Protein AF-I1JFE4-F1 (afdb_monomer)

Secondary structure (DSSP, 8-state):
--SSHHHHHHHHHHHHHTTSB-HHHHHHHTT--TTSTTHHHHHHHHHHHHHHHHHHHHHHHHSSSS--HHHHHHHHHHHHHHHHHTTBHHHHHHHHHHHHHHHTT-HHHHHHHHHHHHHHHHHHHHHHHHHHHHHHHHHHTTPPP---

Structure (mmCIF, N/CA/C/O backbone):
data_AF-I1JFE4-F1
#
_entry.id   AF-I1JFE4-F1
#
loop_
_atom_site.group_PDB
_atom_site.id
_atom_site.type_symbol
_atom_site.label_atom_id
_atom_site.label_alt_id
_atom_site.label_comp_id
_atom_site.label_asym_id
_atom_site.label_entity_id
_atom_site.label_seq_id
_atom_site.pdbx_PDB_ins_code
_atom_site.Cartn_x
_atom_site.Cartn_y
_atom_site.Cartn_z
_atom_site.occupancy
_atom_site.B_iso_or_equiv
_atom_site.auth_seq_id
_atom_site.auth_comp_id
_atom_site.auth_asym_id
_atom_site.auth_atom_id
_atom_site.pdbx_PDB_model_num
ATOM 1 N N . MET A 1 1 ? 28.550 -7.219 -22.363 1.00 41.41 1 MET A N 1
ATOM 2 C CA . MET A 1 1 ? 27.082 -7.027 -22.460 1.00 41.41 1 MET A CA 1
ATOM 3 C C . MET A 1 1 ? 26.222 -7.982 -21.613 1.00 41.41 1 MET A C 1
ATOM 5 O O . MET A 1 1 ? 25.053 -7.687 -21.451 1.00 41.41 1 MET A O 1
ATOM 9 N N . LEU A 1 2 ? 26.736 -9.070 -21.009 1.00 41.84 2 LEU A N 1
ATOM 10 C CA . LEU A 1 2 ? 25.898 -10.091 -20.328 1.00 41.84 2 LEU A CA 1
ATOM 11 C C . LEU A 1 2 ? 25.788 -9.992 -18.788 1.00 41.84 2 LEU A C 1
ATOM 13 O O . LEU A 1 2 ? 25.057 -10.773 -18.182 1.00 41.84 2 LEU A O 1
ATOM 17 N N . PHE A 1 3 ? 26.502 -9.071 -18.132 1.00 41.62 3 PHE A N 1
ATOM 18 C CA . PHE A 1 3 ? 26.581 -9.051 -16.660 1.00 41.62 3 PHE A CA 1
ATOM 19 C C . PHE A 1 3 ? 25.459 -8.260 -15.962 1.00 41.62 3 PHE A C 1
ATOM 21 O O . PHE A 1 3 ? 25.123 -8.562 -14.822 1.00 41.62 3 PHE A O 1
ATOM 28 N N . TRP A 1 4 ? 24.827 -7.298 -16.641 1.00 45.56 4 TRP A N 1
ATOM 29 C CA . TRP A 1 4 ? 23.886 -6.370 -15.997 1.00 45.56 4 TRP A CA 1
ATOM 30 C C . TRP A 1 4 ? 22.445 -6.914 -15.917 1.00 45.56 4 TRP A C 1
ATOM 32 O O . TRP A 1 4 ? 21.777 -6.731 -14.901 1.00 45.56 4 TRP A O 1
ATOM 42 N N . GLY A 1 5 ? 21.992 -7.690 -16.913 1.00 46.44 5 GLY A N 1
ATOM 43 C CA . GLY A 1 5 ? 20.639 -8.275 -16.933 1.00 46.44 5 GLY A CA 1
ATOM 44 C C . GLY A 1 5 ? 20.362 -9.302 -15.821 1.00 46.44 5 GLY A C 1
ATOM 45 O O . GLY A 1 5 ? 19.226 -9.436 -15.371 1.00 46.44 5 GLY A O 1
ATOM 46 N N . LYS A 1 6 ? 21.397 -9.983 -15.303 1.00 44.53 6 LYS A N 1
ATOM 47 C CA . LYS A 1 6 ? 21.260 -10.953 -14.196 1.00 44.53 6 LYS A CA 1
ATOM 48 C C . LYS A 1 6 ? 21.025 -10.292 -12.830 1.00 44.53 6 LYS A C 1
ATOM 50 O O . LYS A 1 6 ? 20.450 -10.924 -11.947 1.00 44.53 6 LYS A O 1
ATOM 55 N N . CYS A 1 7 ? 21.433 -9.035 -12.648 1.00 50.31 7 CYS A N 1
ATOM 56 C CA . CYS A 1 7 ? 21.334 -8.344 -11.358 1.00 50.31 7 CYS A CA 1
ATOM 57 C C . CYS A 1 7 ? 19.899 -7.858 -11.065 1.00 50.31 7 CYS A C 1
ATOM 59 O O . CYS A 1 7 ? 19.409 -7.960 -9.939 1.00 50.31 7 CYS A O 1
ATOM 61 N N . LEU A 1 8 ? 19.186 -7.416 -12.106 1.00 54.88 8 LEU A N 1
ATOM 62 C CA . LEU A 1 8 ? 17.813 -6.903 -12.026 1.00 54.88 8 LEU A CA 1
ATOM 63 C C . LEU A 1 8 ? 16.785 -8.000 -11.734 1.00 54.88 8 LEU A C 1
ATOM 65 O O . LEU A 1 8 ? 15.959 -7.851 -10.835 1.00 54.88 8 LEU A O 1
ATOM 69 N N . ILE A 1 9 ? 16.900 -9.138 -12.424 1.00 57.81 9 ILE A N 1
ATOM 70 C CA . ILE A 1 9 ? 16.081 -10.332 -12.166 1.00 57.81 9 ILE A CA 1
ATOM 71 C C . ILE A 1 9 ? 16.303 -10.827 -10.729 1.00 57.81 9 ILE A C 1
ATOM 73 O O . ILE A 1 9 ? 15.353 -11.222 -10.059 1.00 57.81 9 ILE A O 1
ATOM 77 N N . CYS A 1 10 ? 17.534 -10.743 -10.211 1.00 51.47 10 CYS A N 1
ATOM 78 C CA . CYS A 1 10 ? 17.839 -11.129 -8.835 1.00 51.47 10 CYS A CA 1
ATOM 79 C C . CYS A 1 10 ? 17.151 -10.210 -7.806 1.00 51.47 10 CYS A C 1
ATOM 81 O O . CYS A 1 10 ? 16.561 -10.705 -6.850 1.00 51.47 10 CYS A O 1
ATOM 83 N N . CYS A 1 11 ? 17.141 -8.888 -8.022 1.00 55.28 11 CYS A N 1
ATOM 84 C CA . CYS A 1 11 ? 16.453 -7.944 -7.130 1.00 55.28 11 CYS A CA 1
ATOM 85 C C . CYS A 1 11 ? 14.924 -8.113 -7.153 1.00 55.28 11 CYS A C 1
ATOM 87 O O . CYS A 1 11 ? 14.291 -8.110 -6.097 1.00 55.28 11 CYS A O 1
ATOM 89 N N . PHE A 1 12 ? 14.343 -8.350 -8.333 1.00 61.16 12 PHE A N 1
ATOM 90 C CA . PHE A 1 12 ? 12.925 -8.696 -8.486 1.00 61.16 12 PHE A CA 1
ATOM 91 C C . PHE A 1 12 ? 12.561 -9.996 -7.761 1.00 61.16 12 PHE A C 1
ATOM 93 O O . PHE A 1 12 ? 11.607 -10.039 -6.983 1.00 61.16 12 PHE A O 1
ATOM 100 N N . LEU A 1 13 ? 13.364 -11.047 -7.951 1.00 58.81 13 LEU A N 1
ATOM 101 C CA . LEU A 1 13 ? 13.190 -12.319 -7.251 1.00 58.81 13 LEU A CA 1
ATOM 102 C C . LEU A 1 13 ? 13.352 -12.164 -5.739 1.00 58.81 13 LEU A C 1
ATOM 104 O O . LEU A 1 13 ? 12.685 -12.871 -4.993 1.00 58.81 13 LEU A O 1
ATOM 108 N N . LEU A 1 14 ? 14.200 -11.252 -5.260 1.00 57.03 14 LEU A N 1
ATOM 109 C CA . LEU A 1 14 ? 14.344 -10.977 -3.830 1.00 57.03 14 LEU A CA 1
ATOM 110 C C . LEU A 1 14 ? 13.119 -10.257 -3.250 1.00 57.03 14 LEU A C 1
ATOM 112 O O . LEU A 1 14 ? 12.709 -10.599 -2.141 1.00 57.03 14 LEU A O 1
ATOM 116 N N . ALA A 1 15 ? 12.508 -9.318 -3.978 1.00 61.62 15 ALA A N 1
ATOM 117 C CA . ALA A 1 15 ? 11.255 -8.684 -3.558 1.00 61.62 15 ALA A CA 1
ATOM 118 C C . ALA A 1 15 ? 10.091 -9.694 -3.514 1.00 61.62 15 ALA A C 1
ATOM 120 O O . ALA A 1 15 ? 9.362 -9.740 -2.520 1.00 61.62 15 ALA A O 1
ATOM 121 N N . GLY A 1 16 ? 9.989 -10.564 -4.528 1.00 61.56 16 GLY A N 1
ATOM 122 C CA . GLY A 1 16 ? 9.018 -11.665 -4.567 1.00 61.56 16 GLY A CA 1
ATOM 123 C C . GLY A 1 16 ? 9.263 -12.725 -3.484 1.00 61.56 16 GLY A C 1
ATOM 124 O O . GLY A 1 16 ? 8.343 -13.106 -2.770 1.00 61.56 16 GLY A O 1
ATOM 125 N N . ARG A 1 17 ? 10.519 -13.144 -3.257 1.00 63.09 17 ARG A N 1
ATOM 126 C CA . ARG A 1 17 ? 10.883 -14.111 -2.196 1.00 63.09 17 ARG A CA 1
ATOM 127 C C . ARG A 1 17 ? 10.649 -13.575 -0.786 1.00 63.09 17 ARG A C 1
ATOM 129 O O . ARG A 1 17 ? 10.380 -14.359 0.116 1.00 63.09 17 ARG A O 1
ATOM 136 N N . LYS A 1 18 ? 10.756 -12.259 -0.583 1.00 77.31 18 LYS A N 1
ATOM 137 C CA . LYS A 1 18 ? 10.417 -11.599 0.690 1.00 77.31 18 LYS A CA 1
ATOM 138 C C . LYS A 1 18 ? 8.918 -11.286 0.826 1.00 77.31 18 LYS A C 1
ATOM 140 O O . LYS A 1 18 ? 8.514 -10.721 1.845 1.00 77.31 18 LYS A O 1
ATOM 145 N N . GLY A 1 19 ? 8.111 -11.638 -0.180 1.00 86.56 19 GLY A N 1
ATOM 146 C CA . GLY A 1 19 ? 6.657 -11.494 -0.185 1.00 86.56 19 GLY A CA 1
ATOM 147 C C . GLY A 1 19 ? 6.159 -10.051 -0.258 1.00 86.56 19 GLY A C 1
ATOM 148 O O . GLY A 1 19 ? 5.023 -9.792 0.122 1.00 86.56 19 GLY A O 1
ATOM 149 N N . PHE A 1 20 ? 6.992 -9.094 -0.679 1.00 90.44 20 PHE A N 1
ATOM 150 C CA . PHE A 1 20 ? 6.569 -7.691 -0.771 1.00 90.44 20 PHE A CA 1
ATOM 151 C C . PHE A 1 20 ? 5.596 -7.454 -1.922 1.00 90.44 20 PHE A C 1
ATOM 153 O O . PHE A 1 20 ? 4.659 -6.673 -1.771 1.00 90.44 20 PHE A O 1
ATOM 160 N N . LEU A 1 21 ? 5.839 -8.133 -3.042 1.00 92.81 21 LEU A N 1
ATOM 161 C CA . LEU A 1 21 ? 5.098 -7.990 -4.286 1.00 92.81 21 LEU A CA 1
ATOM 162 C C . LEU A 1 21 ? 4.441 -9.324 -4.647 1.00 92.81 21 LEU A C 1
ATOM 164 O O . LEU A 1 21 ? 5.092 -10.365 -4.535 1.00 92.81 21 LEU A O 1
ATOM 168 N N . ASP A 1 22 ? 3.175 -9.287 -5.057 1.00 92.75 22 ASP A N 1
ATOM 169 C CA . ASP A 1 22 ? 2.462 -10.426 -5.645 1.00 92.75 22 ASP A CA 1
ATOM 170 C C . ASP A 1 22 ? 2.330 -10.287 -7.175 1.00 92.75 22 ASP A C 1
ATOM 172 O O . ASP A 1 22 ? 2.853 -9.348 -7.785 1.00 92.75 22 ASP A O 1
ATOM 176 N N . ASP A 1 23 ? 1.643 -11.244 -7.804 1.00 90.94 23 ASP A N 1
ATOM 177 C CA . ASP A 1 23 ? 1.493 -11.332 -9.261 1.00 90.94 23 ASP A CA 1
ATOM 178 C C . ASP A 1 23 ? 0.850 -10.083 -9.887 1.00 90.94 23 ASP A C 1
ATOM 180 O O . ASP A 1 23 ? 1.039 -9.828 -11.081 1.00 90.94 23 ASP A O 1
ATOM 184 N N . GLN A 1 24 ? 0.130 -9.268 -9.104 1.00 94.06 24 GLN A N 1
ATOM 185 C CA . GLN A 1 24 ? -0.449 -8.024 -9.602 1.00 94.06 24 GLN A CA 1
ATOM 186 C C . GLN A 1 24 ? 0.633 -7.023 -10.022 1.00 94.06 24 GLN A C 1
ATOM 188 O O . GLN A 1 24 ? 0.431 -6.283 -10.985 1.00 94.06 24 GLN A O 1
ATOM 193 N N . PHE A 1 25 ? 1.806 -7.028 -9.380 1.00 91.62 25 PHE A N 1
ATOM 194 C CA . PHE A 1 25 ? 2.908 -6.164 -9.806 1.00 91.62 25 PHE A CA 1
ATOM 195 C C . PHE A 1 25 ? 3.409 -6.553 -11.200 1.00 91.62 25 PHE A C 1
ATOM 197 O O . PHE A 1 25 ? 3.622 -5.689 -12.046 1.00 91.62 25 PHE A O 1
ATOM 204 N N . SER A 1 26 ? 3.515 -7.853 -11.491 1.00 88.06 26 SER A N 1
ATOM 205 C CA . SER A 1 26 ? 3.868 -8.321 -12.836 1.00 88.06 26 SER A CA 1
ATOM 206 C C . SER A 1 26 ? 2.806 -7.958 -13.874 1.00 88.06 26 SER A C 1
ATOM 208 O O . SER A 1 26 ? 3.148 -7.685 -15.021 1.00 88.06 26 SER A O 1
ATOM 210 N N . GLN A 1 27 ? 1.525 -7.916 -13.499 1.00 89.44 27 GLN A N 1
ATOM 211 C CA . GLN A 1 27 ? 0.478 -7.402 -14.387 1.00 89.44 27 GLN A CA 1
ATOM 212 C C . GLN A 1 27 ? 0.632 -5.901 -14.642 1.00 89.44 27 GLN A C 1
ATOM 214 O O . GLN A 1 27 ? 0.536 -5.481 -15.791 1.00 89.44 27 GLN A O 1
ATOM 219 N N . LEU A 1 28 ? 0.934 -5.111 -13.606 1.00 90.62 28 LEU A N 1
ATOM 220 C CA . LEU A 1 28 ? 1.195 -3.675 -13.736 1.00 90.62 28 LEU A CA 1
ATOM 221 C C . LEU A 1 28 ? 2.366 -3.403 -14.691 1.00 90.62 28 LEU A C 1
ATOM 223 O O . LEU A 1 28 ? 2.281 -2.517 -15.534 1.00 90.62 28 LEU A O 1
ATOM 227 N N . GLN A 1 29 ? 3.433 -4.203 -14.614 1.00 87.19 29 GLN A N 1
ATOM 228 C CA . GLN A 1 29 ? 4.587 -4.075 -15.508 1.00 87.19 29 GLN A CA 1
ATOM 229 C C . GLN A 1 29 ? 4.255 -4.319 -16.981 1.00 87.19 29 GLN A C 1
ATOM 231 O O . GLN A 1 29 ? 4.855 -3.686 -17.841 1.00 87.19 29 GLN A O 1
ATOM 236 N N . LYS A 1 30 ? 3.301 -5.205 -17.282 1.00 86.94 30 LYS A N 1
ATOM 237 C CA . LYS A 1 30 ? 2.883 -5.500 -18.664 1.00 86.94 30 LYS A CA 1
ATOM 238 C C . LYS A 1 30 ? 2.129 -4.350 -19.331 1.00 86.94 30 LYS A C 1
ATOM 240 O O . LYS A 1 30 ? 1.945 -4.387 -20.540 1.00 86.94 30 LYS A O 1
ATOM 245 N N . LEU A 1 31 ? 1.667 -3.369 -18.555 1.00 89.81 31 LEU A N 1
ATOM 246 C CA . LEU A 1 31 ? 1.000 -2.177 -19.080 1.00 89.81 31 LEU A CA 1
ATOM 247 C C . LEU A 1 31 ? 1.992 -1.115 -19.567 1.00 89.81 31 LEU A C 1
ATOM 249 O O . LEU A 1 31 ? 1.584 -0.186 -20.251 1.00 89.81 31 LEU A O 1
ATOM 253 N N . GLN A 1 32 ? 3.271 -1.239 -19.209 1.00 86.31 32 GLN A N 1
ATOM 254 C CA . GLN A 1 32 ? 4.321 -0.342 -19.668 1.00 86.31 32 GLN A CA 1
ATOM 255 C C . GLN A 1 32 ? 4.853 -0.786 -21.033 1.00 86.31 32 GLN A C 1
ATOM 257 O O . GLN A 1 32 ? 5.240 -1.942 -21.210 1.00 86.31 32 GLN A O 1
ATOM 262 N N . ASP A 1 33 ? 4.954 0.159 -21.964 1.00 86.31 33 ASP A N 1
ATOM 263 C CA . ASP A 1 33 ? 5.504 -0.052 -23.304 1.00 86.31 33 ASP A CA 1
ATOM 264 C C . ASP A 1 33 ? 6.446 1.090 -23.733 1.00 86.31 33 ASP A C 1
ATOM 266 O O . ASP A 1 33 ? 6.791 1.972 -22.945 1.00 86.31 33 ASP A O 1
ATOM 270 N N . GLU A 1 34 ? 6.902 1.063 -24.989 1.00 84.88 34 GLU A N 1
ATOM 271 C CA . GLU A 1 34 ? 7.805 2.084 -25.539 1.00 84.88 34 GLU A CA 1
ATOM 272 C C . GLU A 1 34 ? 7.170 3.483 -25.608 1.00 84.88 34 GLU A C 1
ATOM 274 O O . GLU A 1 34 ? 7.891 4.479 -25.576 1.00 84.88 34 GLU A O 1
ATOM 279 N N . SER A 1 35 ? 5.837 3.571 -25.678 1.00 90.88 35 SER A N 1
ATOM 280 C CA . SER A 1 35 ? 5.106 4.842 -25.690 1.00 90.88 35 SER A CA 1
ATOM 281 C C . SER A 1 35 ? 4.923 5.432 -24.287 1.00 90.88 35 SER A C 1
ATOM 283 O O . SER A 1 35 ? 4.734 6.640 -24.148 1.00 90.88 35 SER A O 1
ATOM 285 N N . THR A 1 36 ? 5.028 4.597 -23.248 1.00 87.56 36 THR A N 1
ATOM 286 C CA . THR A 1 36 ? 4.828 4.953 -21.835 1.00 87.56 36 THR A CA 1
ATOM 287 C C . THR A 1 36 ? 5.950 4.409 -20.929 1.00 87.56 36 THR A C 1
ATOM 289 O O . THR A 1 36 ? 5.689 3.712 -19.946 1.00 87.56 36 THR A O 1
ATOM 292 N N . PRO A 1 37 ? 7.229 4.733 -21.202 1.00 84.38 37 PRO A N 1
ATOM 293 C CA . PRO A 1 37 ? 8.391 4.041 -20.626 1.00 84.38 37 PRO A CA 1
ATOM 294 C C . PRO A 1 37 ? 8.573 4.192 -19.105 1.00 84.38 37 PRO A C 1
ATOM 296 O O . PRO A 1 37 ? 9.386 3.463 -18.525 1.00 84.38 37 PRO A O 1
ATOM 299 N N . ASP A 1 38 ? 7.843 5.113 -18.472 1.00 86.94 38 ASP A N 1
ATOM 300 C CA . ASP A 1 38 ? 7.901 5.402 -17.035 1.00 86.94 38 ASP A CA 1
ATOM 301 C C . ASP A 1 38 ? 6.584 5.092 -16.295 1.00 86.94 38 ASP A C 1
ATOM 303 O O . ASP A 1 38 ? 6.490 5.338 -15.093 1.00 86.94 38 ASP A O 1
ATOM 307 N N . PHE A 1 39 ? 5.598 4.474 -16.962 1.00 90.12 39 PHE A N 1
ATOM 308 C CA . PHE A 1 39 ? 4.269 4.189 -16.400 1.00 90.12 39 PHE A CA 1
ATOM 309 C C . PHE A 1 39 ? 4.316 3.525 -15.014 1.00 90.12 39 PHE A C 1
ATOM 311 O O . PHE A 1 39 ? 3.653 3.972 -14.077 1.00 90.12 39 PHE A O 1
ATOM 318 N N . VAL A 1 40 ? 5.130 2.476 -14.838 1.00 90.62 40 VAL A N 1
ATOM 319 C CA . VAL A 1 40 ? 5.225 1.778 -13.543 1.00 90.62 40 VAL A CA 1
ATOM 320 C C . VAL A 1 40 ? 5.806 2.692 -12.463 1.00 90.62 40 VAL A C 1
ATOM 322 O O . VAL A 1 40 ? 5.358 2.651 -11.319 1.00 90.62 40 VAL A O 1
ATOM 325 N N . ILE A 1 41 ? 6.798 3.516 -12.806 1.00 90.12 41 ILE A N 1
ATOM 326 C CA . ILE A 1 41 ? 7.435 4.436 -11.857 1.00 90.12 41 ILE A CA 1
ATOM 327 C C . ILE A 1 41 ? 6.438 5.514 -11.428 1.00 90.12 41 ILE A C 1
ATOM 329 O O . ILE A 1 41 ? 6.340 5.801 -10.234 1.00 90.12 41 ILE A O 1
ATOM 333 N N . GLU A 1 42 ? 5.676 6.071 -12.367 1.00 93.62 42 GLU A N 1
ATOM 334 C CA . GLU A 1 42 ? 4.642 7.072 -12.091 1.00 93.62 42 GLU A CA 1
ATOM 335 C C . GLU A 1 42 ? 3.558 6.514 -11.161 1.00 93.62 42 GLU A C 1
ATOM 337 O O . GLU A 1 42 ? 3.294 7.095 -10.106 1.00 93.62 42 GLU A O 1
ATOM 342 N N . VAL A 1 43 ? 3.007 5.335 -11.476 1.00 95.56 43 VAL A N 1
ATOM 343 C CA . VAL A 1 43 ? 1.980 4.679 -10.649 1.00 95.56 43 VAL A CA 1
ATOM 344 C C . VAL A 1 43 ? 2.490 4.393 -9.234 1.00 95.56 43 VAL A C 1
ATOM 346 O O . VAL A 1 43 ? 1.784 4.637 -8.254 1.00 95.56 43 VAL A O 1
ATOM 349 N N . ILE A 1 44 ? 3.721 3.895 -9.097 1.00 95.19 44 ILE A N 1
ATOM 350 C CA . ILE A 1 44 ? 4.307 3.605 -7.782 1.00 95.19 44 ILE A CA 1
ATOM 351 C C . ILE A 1 44 ? 4.616 4.887 -7.000 1.00 95.19 44 ILE A C 1
ATOM 353 O O . ILE A 1 44 ? 4.463 4.909 -5.778 1.00 95.19 44 ILE A O 1
ATOM 357 N N . THR A 1 45 ? 5.011 5.962 -7.680 1.00 94.19 45 THR A N 1
ATOM 358 C CA . THR A 1 45 ? 5.237 7.266 -7.042 1.00 94.19 45 THR A CA 1
ATOM 359 C C . THR A 1 45 ? 3.930 7.816 -6.475 1.00 94.19 45 THR A C 1
ATOM 361 O O . THR A 1 45 ? 3.878 8.130 -5.287 1.00 94.19 45 THR A O 1
ATOM 364 N N . MET A 1 46 ? 2.851 7.805 -7.267 1.00 96.38 46 MET A N 1
ATOM 365 C CA . MET A 1 46 ? 1.513 8.191 -6.801 1.00 96.38 46 MET A CA 1
ATOM 366 C C . MET A 1 46 ? 1.057 7.348 -5.605 1.00 96.38 46 MET A C 1
ATOM 368 O O . MET A 1 46 ? 0.556 7.883 -4.618 1.00 96.38 46 MET A O 1
ATOM 372 N N . PHE A 1 47 ? 1.285 6.030 -5.653 1.00 97.81 47 PHE A N 1
ATOM 373 C CA . PHE A 1 47 ? 0.981 5.144 -4.531 1.00 97.81 47 PHE A CA 1
ATOM 374 C C . PHE A 1 47 ? 1.700 5.574 -3.243 1.00 97.81 47 PHE A C 1
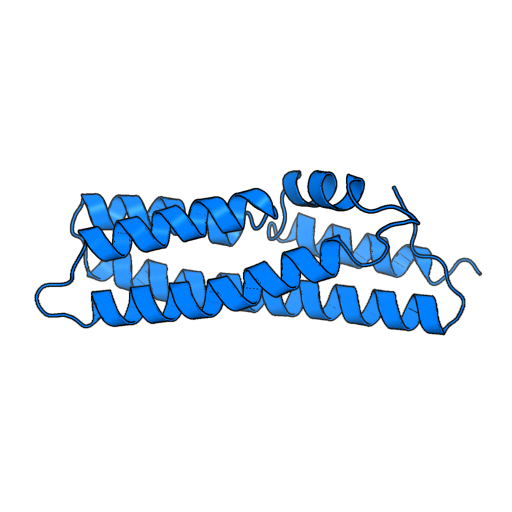ATOM 376 O O . PHE A 1 47 ? 1.088 5.565 -2.173 1.00 97.81 47 PHE A O 1
ATOM 383 N N . PHE A 1 48 ? 2.982 5.949 -3.308 1.00 97.12 48 PHE A N 1
ATOM 384 C CA . PHE A 1 48 ? 3.720 6.387 -2.121 1.00 97.12 48 PHE A CA 1
ATOM 385 C C . PHE A 1 48 ? 3.203 7.710 -1.556 1.00 97.12 48 PHE A C 1
ATOM 387 O O . PHE A 1 48 ? 3.074 7.821 -0.336 1.00 97.12 48 PHE A O 1
ATOM 394 N N . ASP A 1 49 ? 2.855 8.669 -2.409 1.00 95.94 49 ASP A N 1
ATOM 395 C CA . ASP A 1 49 ? 2.298 9.951 -1.967 1.00 95.94 49 ASP A CA 1
ATOM 396 C C . ASP A 1 49 ? 0.946 9.756 -1.258 1.00 95.94 49 ASP A C 1
ATOM 398 O O . ASP A 1 49 ? 0.720 10.272 -0.156 1.00 95.94 49 ASP A O 1
ATOM 402 N N . ASP A 1 50 ? 0.072 8.921 -1.827 1.00 95.94 50 ASP A N 1
ATOM 403 C CA . ASP A 1 50 ? -1.211 8.557 -1.219 1.00 95.94 50 ASP A CA 1
ATOM 404 C C . ASP A 1 50 ? -1.029 7.810 0.110 1.00 95.94 50 ASP A C 1
ATOM 406 O O . ASP A 1 50 ? -1.740 8.064 1.091 1.00 95.94 50 ASP A O 1
ATOM 410 N N . SER A 1 51 ? -0.050 6.905 0.166 1.00 97.81 51 SER A N 1
ATOM 411 C CA . SER A 1 51 ? 0.257 6.094 1.347 1.00 97.81 51 SER A CA 1
ATOM 412 C C . SER A 1 51 ? 0.613 6.948 2.561 1.00 97.81 51 SER A C 1
ATOM 414 O O . SER A 1 51 ? 0.145 6.678 3.669 1.00 97.81 51 SER A O 1
ATOM 416 N N . GLU A 1 52 ? 1.418 7.999 2.379 1.00 96.88 52 GLU A N 1
ATOM 417 C CA . GLU A 1 52 ? 1.813 8.880 3.483 1.00 96.88 52 GLU A CA 1
ATOM 418 C C . GLU A 1 52 ? 0.616 9.618 4.079 1.00 96.88 52 GLU A C 1
ATOM 420 O O . GLU A 1 52 ? 0.502 9.728 5.304 1.00 96.88 52 GLU A O 1
ATOM 425 N N . ASN A 1 53 ? -0.299 10.082 3.229 1.00 97.38 53 ASN A N 1
ATOM 426 C CA . ASN A 1 53 ? -1.521 10.747 3.668 1.00 97.38 53 ASN A CA 1
ATOM 427 C C . ASN A 1 53 ? -2.453 9.777 4.403 1.00 97.38 53 ASN A C 1
ATOM 429 O O . ASN A 1 53 ? -2.977 10.108 5.469 1.00 97.38 53 ASN A O 1
ATOM 433 N N . LEU A 1 54 ? -2.616 8.557 3.887 1.00 98.25 54 LEU A N 1
ATOM 434 C CA . LEU A 1 54 ? -3.435 7.522 4.518 1.00 98.25 54 LEU A CA 1
ATOM 435 C C . LEU A 1 54 ? -2.902 7.123 5.897 1.00 98.25 54 LEU A C 1
ATOM 437 O O . LEU A 1 54 ? -3.671 7.081 6.857 1.00 98.25 54 LEU A O 1
ATOM 441 N N . LEU A 1 55 ? -1.593 6.893 6.023 1.00 98.50 55 LEU A N 1
ATOM 442 C CA . LEU A 1 55 ? -0.954 6.554 7.298 1.00 98.50 55 LEU A CA 1
ATOM 443 C C . LEU A 1 55 ? -1.112 7.674 8.335 1.00 98.50 55 LEU A C 1
ATOM 445 O O . LEU A 1 55 ? -1.467 7.398 9.483 1.00 98.50 55 LEU A O 1
ATOM 449 N N . LYS A 1 56 ? -0.899 8.936 7.935 1.00 98.31 56 LYS A N 1
ATOM 450 C CA . LYS A 1 56 ? -1.098 10.107 8.808 1.00 98.31 56 LYS A CA 1
ATOM 451 C C . LYS A 1 56 ? -2.552 10.228 9.267 1.00 98.31 56 LYS A C 1
ATOM 453 O O . LYS A 1 56 ? -2.808 10.456 10.447 1.00 98.31 56 LYS A O 1
ATOM 458 N N . ASN A 1 57 ? -3.506 10.035 8.358 1.00 98.19 57 ASN A N 1
ATOM 459 C CA . ASN A 1 57 ? -4.928 10.112 8.683 1.00 98.19 57 ASN A CA 1
ATOM 460 C C . ASN A 1 57 ? -5.361 8.999 9.644 1.00 98.19 57 ASN A C 1
ATOM 462 O O . ASN A 1 57 ? -6.055 9.288 10.618 1.00 98.19 57 ASN A O 1
ATOM 466 N N . MET A 1 58 ? -4.912 7.756 9.433 1.00 98.44 58 MET A N 1
ATOM 467 C CA . MET A 1 58 ? -5.177 6.650 10.363 1.00 98.44 58 MET A CA 1
ATOM 468 C C . MET A 1 58 ? -4.600 6.920 11.758 1.00 98.44 58 MET A C 1
ATOM 470 O O . MET A 1 58 ? -5.295 6.693 12.747 1.00 98.44 58 MET A O 1
ATOM 474 N N . ALA A 1 59 ? -3.371 7.447 11.842 1.00 98.12 59 ALA A N 1
ATOM 475 C CA . ALA A 1 59 ? -2.752 7.839 13.110 1.00 98.12 59 ALA A CA 1
ATOM 476 C C . ALA A 1 59 ? -3.597 8.884 13.851 1.00 98.12 59 ALA A C 1
ATOM 478 O O . ALA A 1 59 ? -3.996 8.662 14.992 1.00 98.12 59 ALA A O 1
ATOM 479 N N . ARG A 1 60 ? -3.986 9.958 13.155 1.00 98.12 60 ARG A N 1
ATOM 480 C CA . ARG A 1 60 ? -4.830 11.024 13.711 1.00 98.12 60 ARG A CA 1
ATOM 481 C C . ARG A 1 60 ? -6.180 10.511 14.216 1.00 98.12 60 ARG A C 1
ATOM 483 O O . ARG A 1 60 ? -6.697 11.023 15.201 1.00 98.12 60 ARG A O 1
ATOM 490 N N . CYS A 1 61 ? -6.782 9.527 13.547 1.00 97.69 61 CYS A N 1
ATOM 491 C CA . CYS A 1 61 ? -8.048 8.942 13.999 1.00 97.69 61 CYS A CA 1
ATOM 492 C C . CYS A 1 61 ? -7.879 8.068 15.250 1.00 97.69 61 CYS A C 1
ATOM 494 O O . CYS A 1 61 ? -8.787 8.009 16.077 1.00 97.69 61 CYS A O 1
ATOM 496 N N . LEU A 1 62 ? -6.729 7.400 15.396 1.00 96.69 62 LEU A N 1
ATOM 497 C CA . LEU A 1 62 ? -6.406 6.570 16.561 1.00 96.69 62 LEU A CA 1
ATOM 498 C C . LEU A 1 62 ? -6.050 7.376 17.814 1.00 96.69 62 LEU A C 1
ATOM 500 O O . LEU A 1 62 ? -6.235 6.873 18.920 1.00 96.69 62 LEU A O 1
ATOM 504 N N . GLU A 1 63 ? -5.558 8.602 17.644 1.00 95.69 63 GLU A N 1
ATOM 505 C CA . GLU A 1 63 ? -5.266 9.540 18.737 1.00 95.69 63 GLU A CA 1
ATOM 506 C C . GLU A 1 63 ? -6.532 10.163 19.355 1.00 95.69 63 GLU A C 1
ATOM 508 O O . GLU A 1 63 ? -6.478 10.708 20.457 1.00 95.69 63 GLU A O 1
ATOM 513 N N . GLN A 1 64 ? -7.680 10.090 18.672 1.00 94.88 64 GLN A N 1
ATOM 514 C CA . GLN A 1 64 ? -8.949 10.614 19.185 1.00 94.88 64 GLN A CA 1
ATOM 515 C C . GLN A 1 64 ? -9.481 9.774 20.355 1.00 94.88 64 GLN A C 1
ATOM 517 O O . GLN A 1 64 ? -9.267 8.564 20.427 1.00 94.88 64 GLN A O 1
ATOM 522 N N . VAL A 1 65 ? -10.224 10.419 21.263 1.00 92.00 65 VAL A N 1
ATOM 523 C CA . VAL A 1 65 ? -10.852 9.771 22.423 1.00 92.00 65 VAL A CA 1
ATOM 524 C C . VAL A 1 65 ? -12.359 10.077 22.437 1.00 92.00 65 VAL A C 1
ATOM 526 O O . VAL A 1 65 ? -12.734 11.215 22.724 1.00 92.00 65 VAL A O 1
ATOM 529 N N . PRO A 1 66 ? -13.235 9.089 22.165 1.00 91.62 66 PRO A N 1
ATOM 530 C CA . PRO A 1 66 ? -12.911 7.735 21.702 1.00 91.62 66 PRO A CA 1
ATOM 531 C C . PRO A 1 66 ? -12.369 7.730 20.260 1.00 91.62 66 PRO A C 1
ATOM 533 O O . PRO A 1 66 ? -12.670 8.633 19.482 1.00 91.62 66 PRO A O 1
ATOM 536 N N . ALA A 1 67 ? -11.602 6.699 19.894 1.00 96.19 67 ALA A N 1
ATOM 537 C CA . ALA A 1 67 ? -11.070 6.555 18.538 1.00 96.19 67 ALA A CA 1
ATOM 538 C C . ALA A 1 67 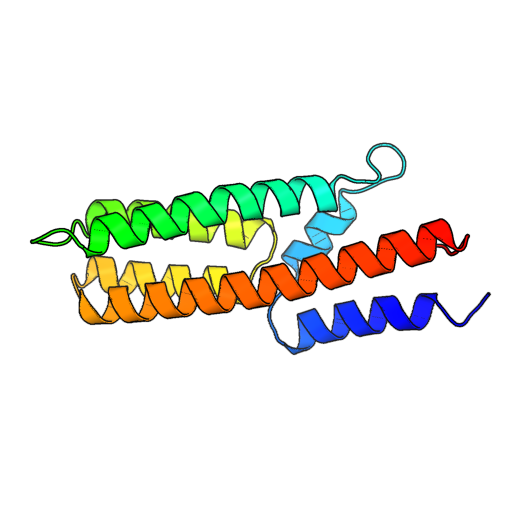? -12.199 6.402 17.499 1.00 96.19 67 ALA A C 1
ATOM 540 O O . ALA A 1 67 ? -13.162 5.656 17.714 1.00 96.19 67 ALA A O 1
ATOM 541 N N . ASP A 1 68 ? -12.063 7.059 16.343 1.00 96.88 68 ASP A N 1
ATOM 542 C CA . ASP A 1 68 ? -13.041 6.965 15.250 1.00 96.88 68 ASP A CA 1
ATOM 543 C C . ASP A 1 68 ? -12.792 5.717 14.387 1.00 96.88 68 ASP A C 1
ATOM 545 O O . ASP A 1 68 ? -12.219 5.771 13.297 1.00 96.88 68 ASP A O 1
ATOM 549 N N . PHE A 1 69 ? -13.240 4.557 14.875 1.00 97.56 69 PHE A N 1
ATOM 550 C CA . PHE A 1 69 ? -13.091 3.275 14.172 1.00 97.56 69 PHE A CA 1
ATOM 551 C C . PHE A 1 69 ? -13.716 3.252 12.774 1.00 97.56 69 PHE A C 1
ATOM 553 O O . PHE A 1 69 ? -13.248 2.508 11.914 1.00 97.56 69 PHE A O 1
ATOM 560 N N . LYS A 1 70 ? -14.753 4.060 12.522 1.00 97.94 70 LYS A N 1
ATOM 561 C CA . LYS A 1 70 ? -15.403 4.113 11.210 1.00 97.94 70 LYS A CA 1
ATOM 562 C C . LYS A 1 70 ? -14.503 4.816 10.198 1.00 97.94 70 LYS A C 1
ATOM 564 O O . LYS A 1 70 ? -14.354 4.336 9.075 1.00 97.94 70 LYS A O 1
ATOM 569 N N . GLN A 1 71 ? -13.896 5.934 10.591 1.00 98.12 71 GLN A N 1
ATOM 570 C CA . GLN A 1 71 ? -12.954 6.653 9.736 1.00 98.12 71 GLN A CA 1
ATOM 571 C C . GLN A 1 71 ? -11.652 5.861 9.543 1.00 98.12 71 GLN A C 1
ATOM 573 O O . GLN A 1 71 ? -11.130 5.813 8.429 1.00 98.12 71 GLN A O 1
ATOM 578 N N . ILE A 1 72 ? -11.180 5.156 10.578 1.00 98.25 72 ILE A N 1
ATOM 579 C CA . ILE A 1 72 ? -10.027 4.252 10.457 1.00 98.25 72 ILE A CA 1
ATOM 580 C C . ILE A 1 72 ? -10.315 3.117 9.459 1.00 98.25 72 ILE A C 1
ATOM 582 O O . ILE A 1 72 ? -9.496 2.895 8.566 1.00 98.25 72 ILE A O 1
ATOM 586 N N . ASP A 1 73 ? -11.474 2.442 9.546 1.00 98.56 73 ASP A N 1
ATOM 587 C CA . ASP A 1 73 ? -11.842 1.380 8.591 1.00 98.56 73 ASP A CA 1
ATOM 588 C C . ASP A 1 73 ? -11.897 1.904 7.153 1.00 98.56 73 ASP A C 1
ATOM 590 O O . ASP A 1 73 ? -11.383 1.256 6.242 1.00 98.56 73 ASP A O 1
ATOM 594 N N . ALA A 1 74 ? -12.460 3.098 6.944 1.00 98.62 74 ALA A N 1
ATOM 595 C CA . ALA A 1 74 ? -12.535 3.714 5.622 1.00 98.62 74 ALA A CA 1
ATOM 596 C C . ALA A 1 74 ? -11.138 3.957 5.023 1.00 98.62 74 ALA A C 1
ATOM 598 O O . ALA A 1 74 ? -10.885 3.594 3.870 1.00 98.62 74 ALA A O 1
ATOM 599 N N . HIS A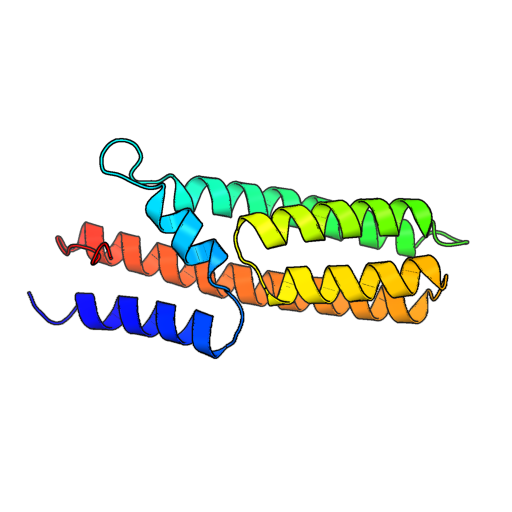 1 75 ? -10.205 4.501 5.810 1.00 98.62 75 HIS A N 1
ATOM 600 C CA . HIS A 1 75 ? -8.823 4.692 5.369 1.00 98.62 75 HIS A CA 1
ATOM 601 C C . HIS A 1 75 ? -8.102 3.359 5.129 1.00 98.62 75 HIS A C 1
ATOM 603 O O . HIS A 1 75 ? -7.419 3.209 4.116 1.00 98.62 75 HIS A O 1
ATOM 609 N N . ALA A 1 76 ? -8.278 2.367 6.006 1.00 98.50 76 ALA A N 1
ATOM 610 C CA . ALA A 1 76 ? -7.698 1.037 5.827 1.00 98.50 76 ALA A CA 1
ATOM 611 C C . ALA A 1 76 ? -8.272 0.316 4.592 1.00 98.50 76 ALA A C 1
ATOM 613 O O . ALA A 1 76 ? -7.545 -0.385 3.889 1.00 98.50 76 ALA A O 1
ATOM 614 N N . HIS A 1 77 ? -9.556 0.508 4.280 1.00 98.56 77 HIS A N 1
ATOM 615 C CA . HIS A 1 77 ? -10.194 -0.012 3.072 1.00 98.56 77 HIS A CA 1
ATOM 616 C C . HIS A 1 77 ? -9.618 0.620 1.804 1.00 98.56 77 HIS A C 1
ATOM 618 O O . HIS A 1 77 ? -9.223 -0.107 0.888 1.00 98.56 77 HIS A O 1
ATOM 624 N N . GLN A 1 78 ? -9.508 1.952 1.769 1.00 98.56 78 GLN A N 1
ATOM 625 C CA . GLN A 1 78 ? -8.876 2.664 0.658 1.00 98.56 78 GLN A CA 1
ATOM 626 C C . GLN A 1 78 ? -7.432 2.189 0.462 1.00 98.56 78 GLN A C 1
ATOM 628 O O . GLN A 1 78 ? -7.030 1.859 -0.656 1.00 98.56 78 GLN A O 1
ATOM 633 N N . TYR A 1 79 ? -6.667 2.083 1.551 1.00 98.62 79 TYR A N 1
ATOM 634 C CA . TYR A 1 79 ? -5.269 1.683 1.466 1.00 98.62 79 TYR A CA 1
ATOM 635 C C . TYR A 1 79 ? -5.103 0.221 1.035 1.00 98.62 79 TYR A C 1
ATOM 637 O O . TYR A 1 79 ? -4.214 -0.089 0.242 1.00 98.62 79 TYR A O 1
ATOM 645 N N . LYS A 1 80 ? -6.004 -0.673 1.468 1.00 98.56 80 LYS A N 1
ATOM 646 C CA . LYS A 1 80 ? -6.076 -2.057 0.977 1.00 98.56 80 LYS A CA 1
ATOM 647 C C . LYS A 1 80 ? -6.264 -2.097 -0.539 1.00 98.56 80 LYS A C 1
ATOM 649 O O . LYS A 1 80 ? -5.571 -2.864 -1.199 1.00 98.56 80 LYS A O 1
ATOM 654 N N . GLY A 1 81 ? -7.197 -1.305 -1.074 1.00 98.31 81 GLY A N 1
ATOM 655 C CA . GLY A 1 81 ? -7.475 -1.241 -2.511 1.00 98.31 81 GLY A CA 1
ATOM 656 C C . GLY A 1 81 ? -6.276 -0.735 -3.311 1.00 98.31 81 GLY A C 1
ATOM 657 O O . GLY A 1 81 ? -5.846 -1.400 -4.249 1.00 98.31 81 GLY A O 1
ATOM 658 N N . SER A 1 82 ? -5.688 0.382 -2.878 1.00 97.94 82 SER A N 1
ATOM 659 C CA . SER A 1 82 ? -4.500 0.971 -3.511 1.00 97.94 82 SER A CA 1
ATOM 660 C C . SER A 1 82 ? -3.278 0.040 -3.440 1.00 97.94 82 SER A C 1
ATOM 662 O O . SER A 1 82 ? -2.581 -0.179 -4.423 1.00 97.94 82 SER A O 1
ATOM 664 N N . SER A 1 83 ? -3.063 -0.627 -2.302 1.00 98.44 83 SER A N 1
ATOM 665 C CA . SER A 1 83 ? -1.987 -1.620 -2.168 1.00 98.44 83 SER A CA 1
ATOM 666 C C . SER A 1 83 ? -2.228 -2.845 -3.044 1.00 98.44 83 SER A C 1
ATOM 668 O O . SER A 1 83 ? -1.286 -3.414 -3.590 1.00 98.44 83 SER A O 1
ATOM 670 N N . ALA A 1 84 ? -3.485 -3.272 -3.185 1.00 98.00 84 ALA A N 1
ATOM 671 C CA . ALA A 1 84 ? -3.830 -4.389 -4.046 1.00 98.00 84 ALA A CA 1
ATOM 672 C C . ALA A 1 84 ? -3.573 -4.065 -5.520 1.00 98.00 84 ALA A C 1
ATOM 674 O O . ALA A 1 84 ? -3.020 -4.922 -6.191 1.00 98.00 84 ALA A O 1
ATOM 675 N N . SER A 1 85 ? -3.900 -2.863 -6.012 1.00 97.00 85 SER A N 1
ATOM 676 C CA . SER A 1 85 ? -3.748 -2.512 -7.435 1.00 97.00 85 SER A CA 1
ATOM 677 C C . SER A 1 85 ? -2.295 -2.497 -7.920 1.00 97.00 85 SER A C 1
ATOM 679 O O . SER A 1 85 ? -2.050 -2.786 -9.090 1.00 97.00 85 SER A O 1
ATOM 681 N N . ILE A 1 86 ? -1.334 -2.227 -7.031 1.00 96.00 86 ILE A N 1
ATOM 682 C CA . ILE A 1 86 ? 0.104 -2.275 -7.339 1.00 96.00 86 ILE A CA 1
ATOM 683 C C . ILE A 1 86 ? 0.786 -3.589 -6.923 1.00 96.00 86 ILE A C 1
ATOM 685 O O . ILE A 1 86 ? 1.994 -3.740 -7.082 1.00 96.00 86 ILE A O 1
ATOM 689 N N . GLY A 1 87 ? 0.041 -4.530 -6.338 1.00 95.69 87 GLY A N 1
ATOM 690 C CA . GLY A 1 87 ? 0.578 -5.799 -5.845 1.00 95.69 87 GLY A CA 1
ATOM 691 C C . GLY A 1 87 ? 1.400 -5.718 -4.559 1.00 95.69 87 GLY A C 1
ATOM 692 O O . GLY A 1 87 ? 2.173 -6.628 -4.280 1.00 95.69 87 GLY A O 1
ATOM 693 N N . ALA A 1 88 ? 1.240 -4.676 -3.740 1.00 97.06 88 A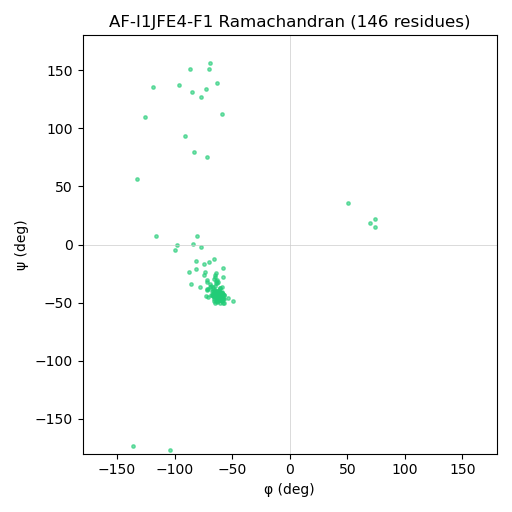LA A N 1
ATOM 694 C CA . ALA A 1 88 ? 1.878 -4.538 -2.427 1.00 97.06 88 ALA A CA 1
ATOM 695 C C . ALA A 1 88 ? 1.265 -5.500 -1.392 1.00 97.06 88 ALA A C 1
ATOM 697 O O . ALA A 1 88 ? 0.484 -5.119 -0.512 1.00 97.06 88 ALA A O 1
ATOM 698 N N . ALA A 1 89 ? 1.622 -6.777 -1.500 1.00 96.56 89 ALA A N 1
ATOM 699 C CA . ALA A 1 89 ? 0.949 -7.886 -0.837 1.00 96.56 89 ALA A CA 1
ATOM 700 C C . ALA A 1 89 ? 0.937 -7.773 0.695 1.00 96.56 89 ALA A C 1
ATOM 702 O O . ALA A 1 89 ? -0.111 -7.934 1.323 1.00 96.56 89 ALA A O 1
ATOM 703 N N . ARG A 1 90 ? 2.082 -7.460 1.312 1.00 97.50 90 ARG A N 1
ATOM 704 C CA . ARG A 1 90 ? 2.187 -7.344 2.779 1.00 97.50 90 ARG A CA 1
ATOM 705 C C . ARG A 1 90 ? 1.375 -6.171 3.322 1.00 97.50 90 ARG A C 1
ATOM 707 O O . ARG A 1 90 ? 0.623 -6.362 4.274 1.00 97.50 90 ARG A O 1
ATOM 714 N N . VAL A 1 91 ? 1.439 -5.006 2.677 1.00 98.44 91 VAL A N 1
ATOM 715 C CA . VAL A 1 91 ? 0.644 -3.825 3.063 1.00 98.44 91 VAL A CA 1
ATOM 716 C C . VAL A 1 91 ? -0.854 -4.123 2.942 1.00 98.44 91 VAL A C 1
ATOM 718 O O . VAL A 1 91 ? -1.607 -3.911 3.895 1.00 98.44 91 VAL A O 1
ATOM 721 N N . LYS A 1 92 ? -1.280 -4.717 1.817 1.00 98.44 92 LYS A N 1
ATOM 722 C CA . LYS A 1 92 ? -2.660 -5.181 1.583 1.00 98.44 92 LYS A CA 1
ATOM 723 C C . LYS A 1 92 ? -3.149 -6.107 2.701 1.00 98.44 92 LYS A C 1
ATOM 725 O O . LYS A 1 92 ? -4.270 -5.945 3.190 1.00 98.44 92 LYS A O 1
ATOM 730 N N . ASN A 1 93 ? -2.321 -7.067 3.111 1.00 98.38 93 ASN A N 1
ATOM 731 C CA . ASN A 1 93 ? -2.679 -8.048 4.134 1.00 98.38 93 ASN A CA 1
ATOM 732 C C . ASN A 1 93 ? -2.826 -7.406 5.518 1.00 98.38 93 ASN A C 1
ATOM 734 O O . ASN A 1 93 ? -3.805 -7.679 6.209 1.00 98.38 93 ASN A O 1
ATOM 738 N N . VAL A 1 94 ? -1.917 -6.505 5.904 1.00 98.69 94 VAL A N 1
ATOM 739 C CA . VAL A 1 94 ? -2.044 -5.776 7.176 1.00 98.69 94 VAL A CA 1
ATOM 740 C C . VAL A 1 94 ? -3.290 -4.891 7.171 1.00 98.69 94 VAL A C 1
ATOM 742 O O . VAL A 1 94 ? -4.009 -4.871 8.167 1.00 98.69 94 VAL A O 1
ATOM 745 N N . CYS A 1 95 ? -3.616 -4.232 6.052 1.00 98.75 95 CYS A N 1
ATOM 746 C CA . CYS A 1 95 ? -4.863 -3.471 5.939 1.00 98.75 95 CYS A CA 1
ATOM 747 C C . CYS A 1 95 ? -6.092 -4.363 6.170 1.00 98.75 95 CYS A C 1
ATOM 749 O O . CYS A 1 95 ? -7.011 -3.957 6.871 1.00 98.75 95 CYS A O 1
ATOM 751 N N . ALA A 1 96 ? -6.116 -5.589 5.632 1.00 98.62 96 ALA A N 1
ATOM 752 C CA . ALA A 1 96 ? -7.221 -6.520 5.870 1.00 98.62 96 ALA A CA 1
ATOM 753 C C . ALA A 1 96 ? -7.386 -6.863 7.364 1.00 98.62 96 ALA A C 1
ATOM 755 O O . ALA A 1 96 ? -8.506 -6.828 7.871 1.00 98.62 96 ALA A O 1
ATOM 756 N N . THR A 1 97 ? -6.283 -7.117 8.073 1.00 98.62 97 THR A N 1
ATOM 757 C CA . THR A 1 97 ? -6.293 -7.349 9.527 1.00 98.62 97 THR A CA 1
ATOM 758 C C . THR A 1 97 ? -6.733 -6.107 10.306 1.00 98.62 97 THR A C 1
ATOM 760 O O . THR A 1 97 ? -7.512 -6.213 11.251 1.00 98.62 97 THR A O 1
ATOM 763 N N . PHE A 1 98 ? -6.287 -4.918 9.895 1.00 98.56 98 PHE A N 1
ATOM 764 C CA . PHE A 1 98 ? -6.660 -3.654 10.531 1.00 98.56 98 PHE A CA 1
ATOM 765 C C . PHE A 1 98 ? -8.181 -3.447 10.487 1.00 98.56 98 PHE A C 1
ATOM 767 O O . PHE A 1 98 ? -8.801 -3.144 11.506 1.00 98.56 98 PHE A O 1
ATOM 774 N N . ARG A 1 99 ? -8.812 -3.709 9.338 1.00 98.56 99 ARG A N 1
ATOM 775 C CA . ARG A 1 99 ? -10.273 -3.623 9.195 1.00 98.56 99 ARG A CA 1
ATOM 776 C C . ARG A 1 99 ? -11.017 -4.542 10.164 1.00 98.56 99 ARG A C 1
ATOM 778 O O . ARG A 1 99 ? -11.941 -4.092 10.833 1.00 98.56 99 ARG A O 1
ATOM 785 N N . ALA A 1 100 ? -10.550 -5.781 10.338 1.00 98.56 100 ALA A N 1
ATOM 786 C CA . ALA A 1 100 ? -11.131 -6.705 11.314 1.00 98.56 100 ALA A CA 1
ATOM 787 C C . ALA A 1 100 ? -11.048 -6.166 12.759 1.00 98.56 100 ALA A C 1
ATOM 789 O O . ALA A 1 100 ? -11.994 -6.307 13.534 1.00 98.56 100 ALA A O 1
ATOM 790 N N . PHE A 1 101 ? -9.953 -5.489 13.130 1.00 98.62 101 PHE A N 1
ATOM 791 C CA . PHE A 1 101 ? -9.860 -4.824 14.436 1.00 98.62 101 PHE A CA 1
ATOM 792 C C . PHE A 1 101 ? -10.734 -3.571 14.548 1.00 98.62 101 PHE A C 1
ATOM 794 O O . PHE A 1 101 ? -11.228 -3.291 15.642 1.00 98.62 101 PHE A O 1
ATOM 801 N N . CYS A 1 102 ? -10.977 -2.851 13.450 1.00 98.06 102 CYS A N 1
ATOM 802 C CA . CYS A 1 102 ? -11.922 -1.734 13.431 1.00 98.06 102 CYS A CA 1
ATOM 803 C C . CYS A 1 102 ? -13.357 -2.217 13.674 1.00 98.06 102 CYS A C 1
ATOM 805 O O . CYS A 1 102 ? -14.056 -1.651 14.515 1.00 98.06 102 CYS A O 1
ATOM 807 N N . GLU A 1 103 ? -13.768 -3.299 13.007 1.00 97.69 103 GLU A N 1
ATOM 808 C CA . GLU A 1 103 ? -15.070 -3.950 13.210 1.00 97.69 103 GLU A CA 1
ATOM 809 C C . GLU A 1 103 ? -15.243 -4.421 14.663 1.00 97.69 103 GLU A C 1
ATOM 811 O O . GLU A 1 103 ? -16.287 -4.193 15.276 1.00 97.69 103 GLU A O 1
ATOM 816 N N . ALA A 1 104 ? -14.188 -4.994 15.251 1.00 98.06 104 ALA A N 1
ATOM 817 C CA . ALA A 1 104 ? -14.159 -5.414 16.652 1.00 98.06 104 ALA A CA 1
ATOM 818 C C . ALA A 1 104 ? -13.978 -4.259 17.662 1.00 98.06 104 ALA A C 1
ATOM 820 O O . ALA A 1 104 ? -13.955 -4.511 18.867 1.00 98.06 104 ALA A O 1
ATOM 821 N N . LYS A 1 105 ? -13.817 -3.008 17.200 1.00 97.19 105 LYS A N 1
ATOM 822 C CA . LYS A 1 105 ? -13.494 -1.822 18.022 1.00 97.19 105 LYS A CA 1
ATOM 823 C C . LYS A 1 105 ? -12.285 -2.023 18.948 1.00 97.19 105 LYS A C 1
ATOM 825 O O . LYS A 1 105 ? -12.242 -1.518 20.069 1.00 97.19 105 LYS A O 1
ATOM 830 N N . ASN A 1 106 ? -11.287 -2.771 18.485 1.00 97.94 106 ASN A N 1
ATOM 831 C CA . ASN A 1 106 ? -10.087 -3.086 19.251 1.00 97.94 106 ASN A CA 1
ATOM 832 C C . ASN A 1 106 ? -8.994 -2.037 18.995 1.00 97.94 106 ASN A C 1
ATOM 834 O O . ASN A 1 106 ? -8.212 -2.162 18.052 1.00 97.94 106 ASN A O 1
ATOM 838 N N . GLN A 1 107 ? -8.923 -1.009 19.848 1.00 96.69 107 GLN A N 1
ATOM 839 C CA . GLN A 1 107 ? -7.955 0.086 19.697 1.00 96.69 107 GLN A CA 1
ATOM 840 C C . GLN A 1 107 ? -6.500 -0.395 19.755 1.00 96.69 107 GLN A C 1
ATOM 842 O O . GLN A 1 107 ? -5.677 0.055 18.962 1.00 96.69 107 GLN A O 1
ATOM 847 N N . GLU A 1 108 ? -6.175 -1.332 20.648 1.00 97.50 108 GLU A N 1
ATOM 848 C CA . GLU A 1 108 ? -4.816 -1.868 20.764 1.00 97.50 108 GLU A CA 1
ATOM 849 C C . GLU A 1 108 ? -4.404 -2.638 19.501 1.00 97.50 108 GLU A C 1
ATOM 851 O O . GLU A 1 108 ? -3.308 -2.437 18.975 1.00 97.50 108 GLU A O 1
ATOM 856 N N . GLY A 1 109 ? -5.306 -3.469 18.969 1.00 98.44 109 GLY A N 1
ATOM 857 C CA . GLY A 1 109 ? -5.113 -4.163 17.695 1.00 98.44 109 GLY A CA 1
ATOM 858 C C . GLY A 1 109 ? -4.889 -3.186 16.540 1.00 98.44 109 GLY A C 1
ATOM 859 O O . GLY A 1 109 ? -3.939 -3.343 15.774 1.00 98.44 109 GLY A O 1
ATOM 860 N N . CYS A 1 110 ? -5.691 -2.124 16.472 1.00 98.50 110 CYS A N 1
ATOM 861 C CA . CYS A 1 110 ? -5.532 -1.050 15.496 1.00 98.50 110 CYS A CA 1
ATOM 862 C C . CYS A 1 110 ? -4.177 -0.326 15.607 1.00 98.50 110 CYS A C 1
ATOM 864 O O . CYS A 1 110 ? -3.526 -0.098 14.589 1.00 98.50 110 CYS A O 1
ATOM 866 N N . MET A 1 111 ? -3.710 -0.008 16.821 1.00 98.12 111 MET A N 1
ATOM 867 C CA . MET A 1 111 ? -2.395 0.619 17.031 1.00 98.12 111 MET A CA 1
ATOM 868 C C . MET A 1 111 ? -1.247 -0.283 16.560 1.00 98.12 111 MET A C 1
ATOM 870 O O . MET A 1 111 ? -0.327 0.186 15.886 1.00 98.12 111 MET A O 1
ATOM 874 N N . ARG A 1 112 ? -1.315 -1.590 16.852 1.00 98.56 112 ARG A N 1
ATOM 875 C CA . ARG A 1 112 ? -0.330 -2.566 16.356 1.00 98.56 112 ARG A CA 1
ATOM 876 C C . ARG A 1 112 ? -0.351 -2.652 14.829 1.00 98.56 112 ARG A C 1
ATOM 878 O O . ARG A 1 112 ? 0.710 -2.632 14.210 1.00 98.56 112 ARG A O 1
ATOM 885 N N . CYS A 1 113 ? -1.537 -2.687 14.216 1.00 98.62 113 CYS A N 1
ATOM 886 C CA . CYS A 1 113 ? -1.669 -2.682 12.759 1.00 98.62 113 CYS A CA 1
ATOM 887 C C . CYS A 1 113 ? -1.113 -1.406 12.122 1.00 98.62 113 CYS A C 1
ATOM 889 O O . CYS A 1 113 ? -0.451 -1.504 11.094 1.00 98.62 113 CYS A O 1
ATOM 891 N N . LEU A 1 114 ? -1.325 -0.230 12.720 1.00 98.62 114 LEU A N 1
ATOM 892 C CA . LEU A 1 114 ? -0.758 1.018 12.209 1.00 98.62 114 LEU A CA 1
ATOM 893 C C . LEU A 1 114 ? 0.778 0.996 12.239 1.00 98.62 114 LEU A C 1
ATOM 895 O O . LEU A 1 114 ? 1.410 1.326 11.237 1.00 98.62 114 LEU A O 1
ATOM 899 N N . SER A 1 115 ? 1.374 0.557 13.352 1.00 98.56 115 SER A N 1
ATOM 900 C CA . SER A 1 115 ? 2.832 0.409 13.462 1.00 98.56 115 SER A CA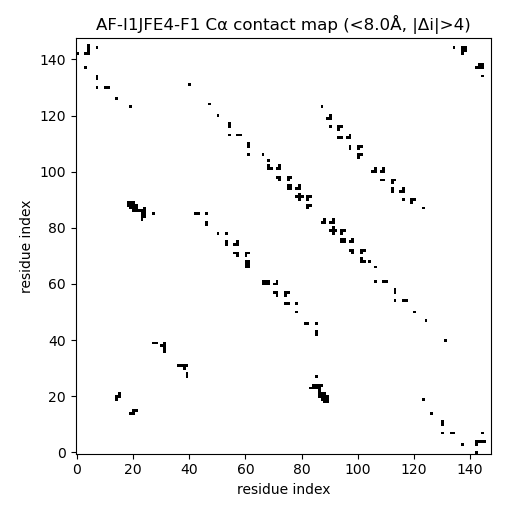 1
ATOM 901 C C . SER A 1 115 ? 3.377 -0.576 12.422 1.00 98.56 115 SER A C 1
ATOM 903 O O . SER A 1 115 ? 4.346 -0.281 11.719 1.00 98.56 115 SER A O 1
ATOM 905 N 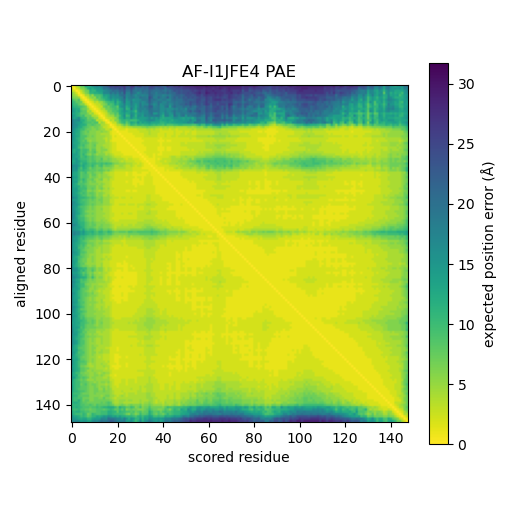N . GLN A 1 116 ? 2.700 -1.714 12.248 1.00 98.50 116 GLN A N 1
ATOM 906 C CA . GLN A 1 116 ? 3.073 -2.696 11.239 1.00 98.50 116 GLN A CA 1
ATOM 907 C C . GLN A 1 116 ? 2.925 -2.137 9.815 1.00 98.50 116 GLN A C 1
ATOM 909 O O . GLN A 1 116 ? 3.814 -2.340 8.996 1.00 98.50 116 GLN A O 1
ATOM 914 N N . LEU A 1 117 ? 1.859 -1.388 9.509 1.00 98.25 117 LEU A N 1
ATOM 915 C CA . LEU A 1 117 ? 1.688 -0.751 8.199 1.00 98.25 117 LEU A CA 1
ATOM 916 C C . LEU A 1 117 ? 2.828 0.213 7.877 1.00 98.25 117 LEU A C 1
ATOM 918 O O . LEU A 1 117 ? 3.327 0.189 6.757 1.00 98.25 117 LEU A O 1
ATOM 922 N N . GLN A 1 118 ? 3.255 1.034 8.838 1.00 98.44 118 GLN A N 1
ATOM 923 C CA . GLN A 1 118 ? 4.378 1.958 8.652 1.00 98.44 118 GLN A CA 1
ATOM 924 C C . GLN A 1 118 ? 5.676 1.205 8.336 1.00 98.44 118 GLN A C 1
ATOM 926 O O . GLN A 1 118 ? 6.415 1.597 7.429 1.00 98.44 118 GLN A O 1
ATOM 931 N N . GLN A 1 119 ? 5.931 0.098 9.039 1.00 98.25 119 GLN A N 1
ATOM 932 C CA . GLN A 1 119 ? 7.093 -0.752 8.790 1.00 98.25 119 GLN A CA 1
ATOM 933 C C . GLN A 1 119 ? 7.034 -1.401 7.400 1.00 98.25 119 GLN A C 1
ATOM 935 O O . GLN A 1 119 ? 8.002 -1.324 6.643 1.00 98.25 119 GLN A O 1
ATOM 940 N N . GLU A 1 120 ? 5.909 -2.025 7.050 1.00 97.69 120 GLU A N 1
ATOM 941 C CA . GLU A 1 120 ? 5.731 -2.712 5.767 1.00 97.69 120 GLU A CA 1
ATOM 942 C C . GLU A 1 120 ? 5.806 -1.749 4.580 1.00 97.69 120 GLU A C 1
ATOM 944 O O . GLU A 1 120 ? 6.478 -2.035 3.588 1.00 97.69 120 GLU A O 1
ATOM 949 N N . TYR A 1 121 ? 5.186 -0.576 4.714 1.00 97.94 121 TYR A N 1
ATOM 950 C CA . TYR A 1 121 ? 5.290 0.514 3.751 1.00 97.94 121 TYR A CA 1
ATOM 951 C C . TYR A 1 121 ? 6.742 0.965 3.564 1.00 97.94 121 TYR A C 1
ATOM 953 O O . TYR A 1 121 ? 7.213 1.054 2.432 1.00 97.94 121 TYR A O 1
ATOM 961 N N . SER A 1 122 ? 7.479 1.206 4.655 1.00 97.31 122 SER A N 1
ATOM 962 C CA . SER A 1 122 ? 8.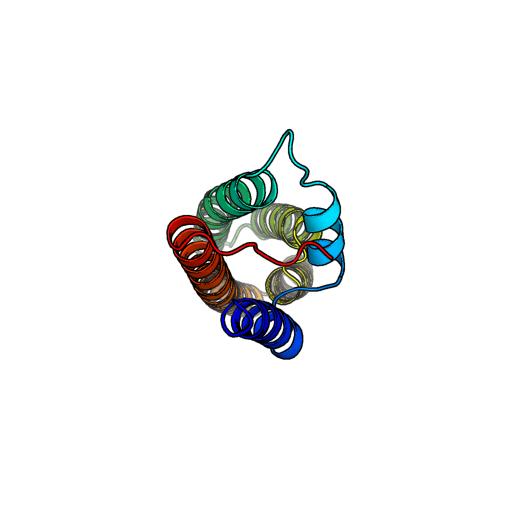876 1.651 4.579 1.00 97.31 122 SER A CA 1
ATOM 963 C C . SER A 1 122 ? 9.770 0.615 3.894 1.00 97.31 122 SER A C 1
ATOM 965 O O . SER A 1 122 ? 10.570 0.959 3.022 1.00 97.31 122 SER A O 1
ATOM 967 N N . LEU A 1 123 ? 9.603 -0.667 4.232 1.00 95.12 123 LEU A N 1
ATOM 968 C CA . LEU A 1 123 ? 10.347 -1.755 3.600 1.00 95.12 123 LEU A CA 1
ATOM 969 C C . LEU A 1 123 ? 10.059 -1.848 2.098 1.00 95.12 123 LEU A C 1
ATOM 971 O O . LEU A 1 123 ? 10.996 -1.972 1.307 1.00 95.12 123 LEU A O 1
ATOM 975 N N . LEU A 1 124 ? 8.786 -1.756 1.707 1.00 95.31 124 LEU A N 1
ATOM 976 C CA . LEU A 1 124 ? 8.374 -1.752 0.307 1.00 95.31 124 LEU A CA 1
ATOM 977 C C . LEU A 1 124 ? 8.946 -0.544 -0.446 1.00 95.31 124 LEU A C 1
ATOM 979 O O . LEU A 1 124 ? 9.534 -0.716 -1.515 1.00 95.31 124 LEU A O 1
ATOM 983 N N . LYS A 1 125 ? 8.813 0.661 0.123 1.00 95.19 125 LYS A N 1
ATOM 984 C CA . LYS A 1 125 ? 9.307 1.911 -0.466 1.00 95.19 125 LYS A CA 1
ATOM 985 C C . LYS A 1 125 ? 10.804 1.844 -0.725 1.00 95.19 125 LYS A C 1
ATOM 987 O O . LYS A 1 125 ? 11.235 2.060 -1.854 1.00 95.19 125 LYS A O 1
ATOM 992 N N . ASN A 1 126 ? 11.580 1.438 0.278 1.00 92.50 126 ASN A N 1
ATOM 993 C CA . ASN A 1 126 ? 13.028 1.290 0.147 1.00 92.50 126 ASN A CA 1
ATOM 994 C C . ASN A 1 126 ? 13.404 0.250 -0.920 1.00 92.50 126 ASN A C 1
ATOM 996 O O . ASN A 1 126 ? 14.324 0.475 -1.707 1.00 92.50 126 ASN A O 1
ATOM 1000 N N . ALA A 1 127 ? 12.689 -0.879 -0.975 1.00 89.62 127 ALA A N 1
ATOM 1001 C CA . ALA A 1 127 ? 12.949 -1.927 -1.958 1.00 89.62 127 ALA A CA 1
ATOM 1002 C C . ALA A 1 127 ? 12.690 -1.453 -3.399 1.00 89.62 127 ALA A C 1
ATOM 1004 O O . ALA A 1 127 ? 13.529 -1.671 -4.275 1.00 89.62 127 ALA A O 1
ATOM 1005 N N . LEU A 1 128 ? 11.559 -0.784 -3.643 1.00 90.19 128 LEU A N 1
ATOM 1006 C CA . LEU A 1 128 ? 11.194 -0.288 -4.971 1.00 90.19 128 LEU A CA 1
ATOM 1007 C C . LEU A 1 128 ? 12.050 0.910 -5.401 1.00 90.19 128 LEU A C 1
ATOM 1009 O O . LEU A 1 128 ? 12.493 0.951 -6.545 1.00 90.19 128 LEU A O 1
ATOM 1013 N N . GLN A 1 129 ? 12.376 1.837 -4.496 1.00 90.62 129 GLN A N 1
ATOM 1014 C CA . GLN A 1 129 ? 13.290 2.948 -4.798 1.00 90.62 129 GLN A CA 1
ATOM 1015 C C . GLN A 1 129 ? 14.688 2.452 -5.173 1.00 90.62 129 GLN A C 1
ATOM 1017 O O . GLN A 1 129 ? 15.274 2.922 -6.150 1.00 90.62 129 GLN A O 1
ATOM 1022 N N . TYR A 1 130 ? 15.209 1.464 -4.441 1.00 87.38 130 TYR A N 1
ATOM 1023 C CA . TYR A 1 130 ? 16.475 0.828 -4.790 1.00 87.38 130 TYR A CA 1
ATOM 1024 C C . TYR A 1 130 ? 16.410 0.204 -6.189 1.00 87.38 130 TYR A C 1
ATOM 1026 O O . TYR A 1 130 ? 17.277 0.463 -7.026 1.00 87.38 130 TYR A O 1
ATOM 1034 N N . LEU A 1 131 ? 15.343 -0.544 -6.475 1.00 84.69 131 LEU A N 1
ATOM 1035 C CA . LEU A 1 131 ? 15.120 -1.188 -7.766 1.00 84.69 131 LEU A CA 1
ATOM 1036 C C . LEU A 1 131 ? 15.055 -0.179 -8.922 1.00 84.69 131 LEU A C 1
ATOM 1038 O O . LEU A 1 131 ? 15.741 -0.370 -9.926 1.00 84.69 131 LEU A O 1
ATOM 1042 N N . PHE A 1 132 ? 14.313 0.918 -8.770 1.00 85.12 132 PHE A N 1
ATOM 1043 C CA . PHE A 1 132 ? 14.234 1.969 -9.787 1.00 85.12 132 PHE A CA 1
ATOM 1044 C C . PHE A 1 132 ? 15.566 2.701 -9.977 1.00 85.12 132 PHE A C 1
ATOM 1046 O O . PHE A 1 132 ? 15.958 2.974 -11.111 1.00 85.12 132 PHE A O 1
ATOM 1053 N N . SER A 1 133 ? 16.322 2.952 -8.903 1.00 86.56 133 SER A N 1
ATOM 1054 C CA . SER A 1 133 ? 17.649 3.571 -9.019 1.00 86.56 133 SER A CA 1
ATOM 1055 C C . SER A 1 133 ? 18.629 2.697 -9.815 1.00 86.56 133 SER A C 1
ATOM 1057 O O . SER A 1 133 ? 19.350 3.201 -10.678 1.00 86.56 133 SER A O 1
ATOM 1059 N N . LEU A 1 134 ? 18.601 1.376 -9.602 1.00 83.62 134 LEU A N 1
ATOM 1060 C CA . LEU A 1 134 ? 19.410 0.420 -10.360 1.00 83.62 134 LEU A CA 1
ATOM 1061 C C . LEU A 1 134 ? 19.007 0.370 -11.836 1.00 83.62 134 LEU A C 1
ATOM 1063 O O . LEU A 1 134 ? 19.871 0.318 -12.711 1.00 83.62 134 LEU A O 1
ATOM 1067 N N . GLN A 1 135 ? 17.704 0.401 -12.122 1.00 80.25 135 GLN A N 1
ATOM 1068 C CA . GLN A 1 135 ? 17.191 0.455 -13.491 1.00 80.25 135 GLN A CA 1
ATOM 1069 C C . GLN A 1 135 ? 17.704 1.688 -14.237 1.00 80.25 135 GLN A C 1
ATOM 1071 O O . GLN A 1 135 ? 18.175 1.561 -15.367 1.00 80.25 135 GLN A O 1
ATOM 1076 N N . GLN A 1 136 ? 17.676 2.857 -13.596 1.00 83.75 136 GLN A N 1
ATOM 1077 C CA . GLN A 1 136 ? 18.185 4.096 -14.186 1.00 83.75 136 GLN A CA 1
ATOM 1078 C C . GLN A 1 136 ? 19.698 4.042 -14.431 1.00 83.75 136 GLN A C 1
ATOM 1080 O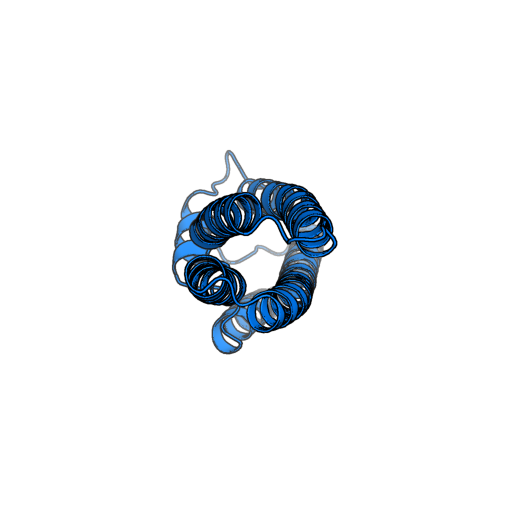 O . GLN A 1 136 ? 20.155 4.419 -15.507 1.00 83.75 136 GLN A O 1
ATOM 1085 N N . GLN A 1 137 ? 20.479 3.496 -13.493 1.00 84.50 137 GLN A N 1
ATOM 1086 C CA . GLN A 1 137 ? 21.924 3.307 -13.685 1.00 84.50 137 GLN A CA 1
ATOM 1087 C C . GLN A 1 137 ? 22.239 2.376 -14.863 1.00 84.50 137 GLN A C 1
ATOM 1089 O O . GLN A 1 137 ? 23.163 2.638 -15.629 1.00 84.50 137 GLN A O 1
ATOM 1094 N N . ILE A 1 138 ? 21.455 1.310 -15.040 1.00 82.06 138 ILE A N 1
ATOM 1095 C CA . ILE A 1 138 ? 21.616 0.371 -16.156 1.00 82.06 138 ILE A CA 1
ATOM 1096 C C . ILE A 1 138 ? 21.311 1.040 -17.490 1.00 82.06 138 ILE A C 1
ATOM 1098 O O . ILE A 1 138 ? 22.116 0.921 -18.414 1.00 82.06 138 ILE A O 1
ATOM 1102 N N . LYS A 1 139 ? 20.197 1.777 -17.571 1.00 82.00 139 LYS A N 1
ATOM 1103 C CA . LYS A 1 139 ? 19.845 2.563 -18.760 1.00 82.00 139 LYS A CA 1
ATOM 1104 C C . LYS A 1 139 ? 20.953 3.573 -19.090 1.00 82.00 139 LYS A C 1
ATOM 1106 O O . LYS A 1 139 ? 21.412 3.625 -20.228 1.00 82.00 139 LYS A O 1
ATOM 1111 N N . ALA A 1 140 ? 21.446 4.312 -18.092 1.00 84.44 140 ALA A N 1
ATOM 1112 C CA . ALA A 1 140 ? 22.518 5.297 -18.257 1.00 84.44 140 ALA A CA 1
ATOM 1113 C C . ALA A 1 140 ? 23.852 4.676 -18.717 1.00 84.44 140 ALA A C 1
ATOM 1115 O O . ALA A 1 140 ? 24.607 5.308 -19.451 1.00 84.44 140 ALA A O 1
ATOM 1116 N N . ALA A 1 141 ? 24.130 3.427 -18.335 1.00 85.44 141 ALA A N 1
ATOM 1117 C CA . ALA A 1 141 ? 25.299 2.670 -18.784 1.00 85.44 141 ALA A CA 1
ATOM 1118 C C . ALA A 1 141 ? 25.133 2.032 -20.183 1.00 85.44 141 ALA A C 1
ATOM 1120 O O . ALA A 1 141 ? 25.982 1.241 -20.599 1.00 85.44 141 ALA A O 1
ATOM 1121 N N . GLY A 1 142 ? 24.044 2.331 -20.905 1.00 81.44 142 GLY A N 1
ATOM 1122 C CA . GLY A 1 142 ? 23.739 1.756 -22.220 1.00 81.44 142 GLY A CA 1
ATOM 1123 C C . GLY A 1 142 ? 23.255 0.303 -22.168 1.00 81.44 142 GLY A C 1
ATOM 1124 O O . GLY A 1 142 ? 23.271 -0.394 -23.182 1.00 81.44 142 GLY A O 1
ATOM 1125 N N . GLY A 1 143 ? 22.865 -0.185 -20.988 1.00 78.56 143 GLY A N 1
ATOM 1126 C CA . GLY A 1 143 ? 22.269 -1.502 -20.807 1.00 78.56 143 GLY A CA 1
ATOM 1127 C C . GLY A 1 143 ? 20.756 -1.482 -21.013 1.00 78.56 143 GLY A C 1
ATOM 1128 O O . GLY A 1 143 ? 20.081 -0.496 -20.730 1.00 78.56 143 GLY A O 1
ATOM 1129 N N . SER A 1 144 ? 20.203 -2.608 -21.458 1.00 70.12 144 SER A N 1
ATOM 1130 C CA . SER A 1 144 ? 18.760 -2.820 -21.545 1.00 70.12 144 SER A CA 1
ATOM 1131 C C . SER A 1 144 ? 18.252 -3.567 -20.312 1.00 70.12 144 SER A C 1
ATOM 1133 O O . SER A 1 144 ? 18.855 -4.547 -19.862 1.00 70.12 144 SER A O 1
ATOM 1135 N N . ILE A 1 145 ? 17.115 -3.128 -19.779 1.00 67.69 145 ILE A N 1
ATOM 1136 C CA . ILE A 1 145 ? 16.372 -3.888 -18.773 1.00 67.69 145 ILE A CA 1
ATOM 1137 C C . ILE A 1 145 ? 15.638 -5.000 -19.525 1.00 67.69 145 ILE A C 1
ATOM 1139 O O . ILE A 1 145 ? 14.941 -4.680 -20.486 1.00 67.69 145 ILE A O 1
ATOM 1143 N N . PRO A 1 146 ? 15.783 -6.279 -19.137 1.00 58.25 146 PRO A N 1
ATOM 1144 C CA . PRO A 1 146 ? 14.978 -7.339 -19.724 1.00 58.25 146 PRO A CA 1
ATOM 1145 C C . PRO A 1 146 ? 13.499 -7.029 -19.480 1.00 58.25 146 PRO A C 1
ATOM 1147 O O . PRO A 1 146 ? 13.048 -7.028 -18.333 1.00 58.25 146 PRO A O 1
ATOM 1150 N N . THR A 1 147 ? 12.766 -6.725 -20.543 1.00 53.84 147 THR A N 1
ATOM 1151 C CA . THR A 1 147 ? 11.310 -6.814 -20.553 1.00 53.84 147 THR A CA 1
ATOM 1152 C C . THR A 1 147 ? 10.952 -8.300 -20.584 1.00 53.84 147 THR A C 1
ATOM 1154 O O . THR A 1 147 ? 11.624 -9.082 -21.261 1.00 53.84 147 THR A O 1
ATOM 1157 N N . GLN A 1 148 ? 10.000 -8.708 -19.739 1.00 48.16 148 GLN A N 1
ATOM 1158 C CA . GLN A 1 148 ? 9.495 -10.087 -19.731 1.00 48.16 148 GLN A CA 1
ATOM 1159 C C . GLN A 1 148 ? 8.856 -10.444 -21.069 1.00 48.16 148 GLN A C 1
ATOM 1161 O O . GLN A 1 148 ? 8.184 -9.557 -21.640 1.00 48.16 148 GLN A O 1
#

Organism: Glycine max (NCBI:txid3847)

Foldseek 3Di:
DPDLQVVLVVLVVVCVVVQQFDCLQVVQLVVADPVRPCSLVVLVVVLLVLLVVLLVQLVVQLPDVVRPLVSNLVSLVVNLVSCVNNRRRQLNVLSVQLNVCSVVVPSVSNVVSSVSNVVSSVVSVVSVVVSVVSCVVCVVVVHDHDDD

Solvent-accessible surface area (backbone atoms only — not comparable to full-atom values): 7902 Å² total; per-resi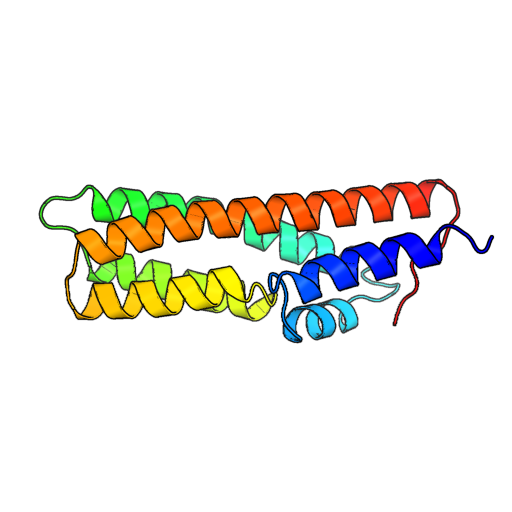due (Å²): 138,79,74,66,55,60,54,54,57,50,54,51,50,49,40,44,74,70,46,43,42,40,74,42,32,62,54,50,52,69,73,41,44,91,92,38,80,54,48,58,60,53,54,52,50,53,50,52,59,52,47,55,54,44,54,51,51,42,51,59,30,63,74,37,88,78,51,44,41,69,63,33,31,52,45,29,50,53,49,24,52,59,24,48,67,58,8,31,41,50,46,22,50,45,22,55,54,30,34,54,23,31,76,67,66,33,63,69,55,35,53,53,35,51,55,49,40,55,52,45,46,49,54,47,50,55,54,50,52,52,51,52,52,51,51,51,53,37,47,74,71,74,43,71,78,80,74,132

Sequence (148 aa):
MLFWGKCLICCFLLAGRKGFLDDQFSQLQKLQDESTPDFVIEVITMFFDDSENLLKNMARCLEQVPADFKQIDAHAHQYKGSSASIGAARVKNVCATFRAFCEAKNQEGCMRCLSQLQQEYSLLKNALQYLFSLQQQIKAAGGSIPTQ

InterPro domains:
  IPR008207 Signal transduction histidine kinase, phosphotransfer (Hpt) domain [PF01627] (42-126)
  IPR008207 Signal transduction histidine kinase, phosphotransfer (Hpt) domain [PS50894] (36-141)
  IPR008207 Signal transduction histidine kinase, phosphotransfer (Hpt) domain [cd00088] (42-129)
  IPR036641 HPT domain superfamily [G3DSA:1.20.120.160] (14-148)
  IPR036641 HPT domain superfamily [SSF47226] (19-138)
  IPR045871 Histidine-containing phosphotransfer protein 1-5/Phosphorelay intermediate protein YPD1 [PTHR28242] (17-140)

Radius of gyration: 17.5 Å; Cα contacts (8 Å, |Δi|>4): 142; chains: 1; bounding box: 42×25×48 Å

Mean predicted aligned error: 5.46 Å

pLDDT: mean 88.09, std 15.37, range [41.41, 98.75]

Nearest PDB structures (foldseek):
  4g78-assembly1_A  TM=9.343E-01  e=9.650E-14  Medicago truncatula
  4euk-assembly1_B  TM=9.833E-01  e=5.588E-13  Arabidopsis thaliana
  3us6-assembly1_A  TM=9.731E-01  e=7.940E-13  Medicago truncatula
  1yvi-assembly2_B  TM=9.582E-01  e=1.895E-09  Oryza sativa
  1yvi-assembly1_A  TM=9.400E-01  e=1.714E-09  Oryza sativa